Protein AF-A0A8T5MIW3-F1 (afdb_monomer_lite)

Structure (mmCIF, N/CA/C/O backbone):
data_AF-A0A8T5MIW3-F1
#
_entry.id   AF-A0A8T5MIW3-F1
#
loop_
_atom_site.group_PDB
_atom_site.id
_atom_site.type_symbol
_atom_site.label_atom_id
_atom_site.label_alt_id
_atom_site.label_comp_id
_atom_site.label_asym_id
_atom_site.label_entity_id
_atom_site.label_seq_id
_atom_site.pdbx_PDB_ins_code
_atom_site.Cartn_x
_atom_site.Cartn_y
_atom_site.Cartn_z
_atom_site.occupancy
_atom_site.B_iso_or_equiv
_atom_site.auth_seq_id
_atom_site.auth_comp_id
_atom_site.auth_asym_id
_atom_site.auth_atom_id
_atom_site.pdbx_PDB_model_num
ATOM 1 N N . MET A 1 1 ? -17.556 -0.143 3.098 1.00 89.62 1 MET A N 1
ATOM 2 C CA . MET A 1 1 ? -16.840 0.840 2.246 1.00 89.62 1 MET A CA 1
ATOM 3 C C . MET A 1 1 ? -15.600 0.152 1.687 1.00 89.62 1 MET A C 1
ATOM 5 O O . MET A 1 1 ? -15.175 -0.820 2.295 1.00 89.62 1 MET A O 1
ATOM 9 N N . ILE A 1 2 ? -15.067 0.580 0.539 1.00 96.88 2 ILE A N 1
ATOM 10 C CA . ILE A 1 2 ? -13.855 -0.006 -0.067 1.00 96.88 2 ILE A CA 1
ATOM 11 C C . ILE A 1 2 ? -12.882 1.131 -0.379 1.00 96.88 2 ILE A C 1
ATOM 13 O O . ILE A 1 2 ? -13.301 2.143 -0.942 1.00 96.88 2 ILE A O 1
ATOM 17 N N . GLY A 1 3 ? -11.610 0.966 -0.013 1.00 98.25 3 GLY A N 1
ATOM 18 C CA . GLY A 1 3 ? -10.536 1.884 -0.396 1.00 98.25 3 GLY A CA 1
ATOM 19 C C . GLY A 1 3 ? -9.969 1.531 -1.770 1.00 98.25 3 GLY A C 1
ATOM 20 O O . GLY A 1 3 ? -9.813 0.355 -2.089 1.00 98.25 3 GLY A O 1
ATOM 21 N N . ILE A 1 4 ? -9.655 2.533 -2.591 1.00 98.25 4 ILE A N 1
ATOM 22 C CA . ILE A 1 4 ? -9.015 2.329 -3.896 1.00 98.25 4 ILE A CA 1
ATOM 23 C C . ILE A 1 4 ? -7.858 3.316 -4.031 1.00 98.25 4 ILE A C 1
ATOM 25 O O . ILE A 1 4 ? -8.045 4.514 -3.821 1.00 98.25 4 ILE A O 1
ATOM 29 N N . ILE A 1 5 ? -6.683 2.804 -4.384 1.00 98.19 5 ILE A N 1
ATOM 30 C CA . ILE A 1 5 ? -5.456 3.567 -4.646 1.00 98.19 5 ILE A CA 1
ATOM 31 C C . ILE A 1 5 ? -4.754 3.021 -5.901 1.00 98.19 5 ILE A C 1
ATOM 33 O O . ILE A 1 5 ? -5.116 1.964 -6.416 1.00 98.19 5 ILE A O 1
ATOM 37 N N . SER A 1 6 ? -3.784 3.755 -6.439 1.00 98.06 6 SER A N 1
ATOM 38 C CA . SER A 1 6 ? -3.003 3.363 -7.620 1.00 98.06 6 SER A CA 1
ATOM 39 C C . SER A 1 6 ? -1.740 4.215 -7.716 1.00 98.06 6 SER A C 1
ATOM 41 O O . SER A 1 6 ? -1.667 5.248 -7.046 1.00 98.06 6 SER A O 1
ATOM 43 N N . ASP A 1 7 ? -0.793 3.807 -8.563 1.00 98.19 7 ASP A N 1
ATOM 44 C CA . ASP A 1 7 ? 0.335 4.631 -9.015 1.00 98.19 7 ASP A CA 1
ATOM 45 C C . ASP A 1 7 ? 1.174 5.185 -7.852 1.00 98.19 7 ASP A C 1
ATOM 47 O O . ASP A 1 7 ? 1.533 6.364 -7.813 1.00 98.19 7 ASP A O 1
ATOM 51 N N . SER A 1 8 ? 1.486 4.322 -6.878 1.00 98.06 8 SER A N 1
ATOM 52 C CA . SER A 1 8 ? 2.290 4.694 -5.707 1.00 98.06 8 SER A CA 1
ATOM 53 C C . SER A 1 8 ? 3.689 5.177 -6.097 1.00 98.06 8 SER A C 1
ATOM 55 O O . SER A 1 8 ? 4.197 6.101 -5.462 1.00 98.06 8 SER A O 1
ATOM 57 N N . HIS A 1 9 ? 4.295 4.598 -7.143 1.00 97.69 9 HIS A N 1
ATOM 58 C CA . HIS A 1 9 ? 5.522 5.103 -7.774 1.00 97.69 9 HIS A CA 1
ATOM 59 C C . HIS A 1 9 ? 6.654 5.441 -6.777 1.00 97.69 9 HIS A C 1
ATOM 61 O O . HIS A 1 9 ? 7.220 6.536 -6.813 1.00 97.69 9 HIS A O 1
ATOM 67 N N . ASP A 1 10 ? 6.970 4.525 -5.854 1.00 97.94 10 ASP A N 1
ATOM 68 C CA . ASP A 1 10 ? 8.000 4.711 -4.810 1.00 97.94 10 ASP A CA 1
ATOM 69 C C . ASP A 1 10 ? 7.787 5.923 -3.875 1.00 97.94 10 ASP A C 1
ATOM 71 O O . ASP A 1 10 ? 8.662 6.273 -3.074 1.00 97.94 10 ASP A O 1
ATOM 75 N N . ASN A 1 11 ? 6.628 6.589 -3.930 1.00 98.38 11 ASN A N 1
ATOM 76 C CA . ASN A 1 11 ? 6.343 7.798 -3.164 1.00 98.38 11 ASN A CA 1
ATOM 77 C C . ASN A 1 11 ? 5.945 7.455 -1.724 1.00 98.38 11 ASN A C 1
ATOM 79 O O . ASN A 1 11 ? 4.798 7.644 -1.309 1.00 98.38 11 ASN A O 1
ATOM 83 N N . LEU A 1 12 ? 6.916 6.968 -0.949 1.00 98.31 12 LEU A N 1
ATOM 84 C CA . LEU A 1 12 ? 6.736 6.551 0.442 1.00 98.31 12 LEU A CA 1
ATOM 85 C C . LEU A 1 12 ? 5.985 7.577 1.306 1.00 98.31 12 LEU A C 1
ATOM 87 O O . LEU A 1 12 ? 5.029 7.171 1.959 1.00 98.31 12 LEU A O 1
ATOM 91 N N . PRO A 1 13 ? 6.275 8.896 1.259 1.00 98.44 13 PRO A N 1
ATOM 92 C CA . PRO A 1 13 ? 5.523 9.864 2.061 1.00 98.44 13 PRO A CA 1
ATOM 93 C C . PRO A 1 13 ? 4.028 9.928 1.729 1.00 98.44 13 PRO A C 1
ATOM 95 O O . PRO A 1 13 ? 3.222 10.312 2.575 1.00 98.44 13 PRO A O 1
ATOM 98 N N . SER A 1 14 ? 3.645 9.626 0.486 1.00 98.38 14 SER A N 1
ATOM 99 C CA . SER A 1 14 ? 2.235 9.588 0.078 1.00 98.38 14 SER A CA 1
ATOM 100 C C . SER A 1 14 ? 1.597 8.248 0.425 1.00 98.38 14 SER A C 1
ATOM 102 O O . SER A 1 14 ? 0.450 8.229 0.863 1.00 98.38 14 SER A O 1
ATOM 104 N N . VAL A 1 15 ? 2.349 7.154 0.290 1.00 98.62 15 VAL A N 1
ATOM 105 C CA . VAL A 1 15 ? 1.914 5.810 0.687 1.00 98.62 15 VAL A CA 1
ATOM 106 C C . VAL A 1 15 ? 1.660 5.750 2.192 1.00 98.62 15 VAL A C 1
ATOM 108 O O . VAL A 1 15 ? 0.583 5.326 2.588 1.00 98.62 15 VAL A O 1
ATOM 111 N N . GLU A 1 16 ? 2.575 6.257 3.021 1.00 98.56 16 GLU A N 1
ATOM 112 C CA . GLU A 1 16 ? 2.412 6.352 4.481 1.00 98.56 16 GLU A CA 1
ATOM 113 C C . GLU A 1 16 ? 1.122 7.097 4.849 1.00 98.56 16 GLU A C 1
ATOM 115 O O . GLU A 1 16 ? 0.275 6.579 5.572 1.00 98.56 16 GLU A O 1
ATOM 120 N N . LYS A 1 17 ? 0.902 8.282 4.262 1.00 98.69 17 LYS A N 1
ATOM 121 C CA . LYS A 1 17 ? -0.326 9.062 4.488 1.00 98.69 17 LYS A CA 1
ATOM 122 C C . LYS A 1 17 ? -1.583 8.329 4.029 1.00 98.69 17 LYS A C 1
ATOM 124 O O . LYS A 1 17 ? -2.626 8.461 4.666 1.00 98.69 17 LYS A O 1
ATOM 129 N N . ALA A 1 18 ? -1.508 7.610 2.910 1.00 98.56 18 ALA A N 1
ATOM 130 C CA . ALA A 1 18 ? -2.627 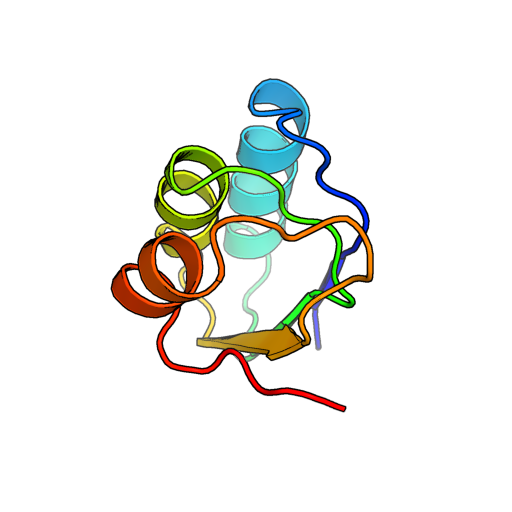6.831 2.400 1.00 98.56 18 ALA A CA 1
ATOM 131 C C . ALA A 1 18 ? -2.952 5.665 3.338 1.00 98.56 18 ALA A C 1
ATOM 133 O O . ALA A 1 18 ? -4.122 5.456 3.635 1.00 98.56 18 ALA A O 1
ATOM 134 N N . VAL A 1 19 ? -1.941 4.955 3.843 1.00 98.62 19 VAL A N 1
ATOM 135 C CA . VAL A 1 19 ? -2.103 3.877 4.826 1.00 98.62 19 VAL A CA 1
ATOM 136 C C . VAL A 1 19 ? -2.729 4.409 6.112 1.00 98.62 19 VAL A C 1
ATOM 138 O O . VAL A 1 19 ? -3.756 3.886 6.534 1.00 98.62 19 VAL A O 1
ATOM 141 N N . ASP A 1 20 ? -2.186 5.485 6.687 1.00 98.62 20 ASP A N 1
ATOM 142 C CA . ASP A 1 20 ? -2.717 6.090 7.915 1.00 98.62 20 ASP A CA 1
ATOM 143 C C . ASP A 1 20 ? -4.178 6.524 7.743 1.00 98.62 20 ASP A C 1
ATOM 145 O O . ASP A 1 20 ? -5.033 6.263 8.594 1.00 98.62 20 ASP A O 1
ATOM 149 N N . TYR A 1 21 ? -4.487 7.168 6.614 1.00 98.56 21 TYR A N 1
ATOM 150 C CA . TYR A 1 21 ? -5.847 7.586 6.307 1.00 98.56 21 TYR A CA 1
ATOM 151 C C . TYR A 1 21 ? -6.780 6.386 6.132 1.00 98.56 21 TYR A C 1
ATOM 153 O O . TYR A 1 21 ? -7.856 6.370 6.723 1.00 98.56 21 TYR A O 1
ATOM 161 N N . LEU A 1 22 ? -6.380 5.374 5.362 1.00 98.50 22 LEU A N 1
ATOM 162 C CA . LEU A 1 22 ? -7.199 4.191 5.110 1.00 98.50 22 LEU A CA 1
ATOM 163 C C . LEU A 1 22 ? -7.415 3.360 6.379 1.00 98.50 22 LEU A C 1
ATOM 165 O O . LEU A 1 22 ? -8.524 2.880 6.559 1.00 98.50 22 LEU A O 1
ATOM 169 N N . ASN A 1 23 ? -6.432 3.258 7.276 1.00 98.38 23 ASN A N 1
ATOM 170 C CA . ASN A 1 23 ? -6.586 2.591 8.575 1.00 98.38 23 ASN A CA 1
ATOM 171 C C . ASN A 1 23 ? -7.487 3.381 9.537 1.00 98.38 23 ASN A C 1
ATOM 173 O O . ASN A 1 23 ? -8.143 2.801 10.397 1.00 98.38 23 ASN A O 1
ATOM 177 N N . SER A 1 24 ? -7.569 4.710 9.388 1.00 98.25 24 SER A N 1
ATOM 178 C CA . SER A 1 24 ? -8.538 5.523 10.143 1.00 98.25 24 SER A CA 1
ATOM 179 C C . SER A 1 24 ? -9.991 5.283 9.714 1.00 98.25 24 SER A C 1
ATOM 181 O O . SER A 1 24 ? -10.926 5.687 10.409 1.00 98.25 24 SER A O 1
ATOM 183 N N . LEU A 1 25 ? -10.183 4.633 8.563 1.00 96.56 25 LEU A N 1
ATOM 184 C CA . LEU A 1 25 ? -11.472 4.222 8.043 1.00 96.56 25 LEU A CA 1
ATOM 185 C C . LEU A 1 25 ? -11.651 2.728 8.351 1.00 96.56 25 LEU A C 1
ATOM 187 O O . LEU A 1 25 ? -10.804 1.920 7.999 1.00 96.56 25 LEU A O 1
ATOM 191 N N . ASP A 1 26 ? -12.762 2.345 8.981 1.00 95.31 26 ASP A N 1
ATOM 192 C CA . ASP A 1 26 ? -13.092 0.941 9.288 1.00 95.31 26 ASP A CA 1
ATOM 193 C C . ASP A 1 26 ? -13.392 0.153 7.990 1.00 95.31 26 ASP A C 1
ATOM 195 O O . ASP A 1 26 ? -14.542 -0.018 7.570 1.00 95.31 26 ASP A O 1
ATOM 199 N N . LEU A 1 27 ? -12.331 -0.197 7.259 1.00 97.88 27 LEU A N 1
ATOM 200 C CA . LEU A 1 27 ? -12.353 -0.815 5.939 1.00 97.88 27 LEU A CA 1
ATOM 201 C C . LEU A 1 27 ? -12.023 -2.300 6.038 1.00 97.88 27 LEU A C 1
ATOM 203 O O . LEU A 1 27 ? -11.011 -2.699 6.600 1.00 97.88 27 LEU A O 1
ATOM 207 N N . GLU A 1 28 ? -12.823 -3.121 5.366 1.00 98.06 28 GLU A N 1
ATOM 208 C CA . GLU A 1 28 ? -12.518 -4.547 5.212 1.00 98.06 28 GLU A CA 1
ATOM 209 C C . GLU A 1 28 ? -11.604 -4.816 4.003 1.00 98.06 28 GLU A C 1
ATOM 211 O O . GLU A 1 28 ? -10.909 -5.834 3.965 1.00 98.06 28 GLU A O 1
ATOM 216 N N . LEU A 1 29 ? -11.600 -3.916 3.006 1.00 98.19 29 LEU A N 1
ATOM 217 C CA . LEU A 1 29 ? -10.910 -4.109 1.730 1.00 98.19 29 LEU A CA 1
ATOM 218 C C . LEU A 1 29 ? -10.325 -2.811 1.154 1.00 98.19 29 LEU A C 1
ATOM 220 O O . LEU A 1 29 ? -11.012 -1.788 1.053 1.00 98.19 29 LEU A O 1
ATOM 224 N N . VAL A 1 30 ? -9.087 -2.912 0.671 1.00 98.62 30 VAL A N 1
ATOM 225 C CA . VAL A 1 30 ? -8.394 -1.926 -0.165 1.00 98.62 30 VAL A CA 1
ATOM 226 C C . VAL A 1 30 ? -7.945 -2.580 -1.475 1.00 98.62 30 VAL A C 1
ATOM 228 O O . VAL A 1 30 ? -7.412 -3.691 -1.483 1.00 98.62 30 VAL A O 1
ATOM 231 N N . ILE A 1 31 ? -8.149 -1.885 -2.592 1.00 98.50 31 ILE A N 1
ATOM 232 C CA . ILE A 1 31 ? -7.702 -2.296 -3.926 1.00 98.50 31 ILE A CA 1
ATOM 233 C C . ILE A 1 31 ? -6.597 -1.347 -4.390 1.00 98.50 31 ILE A C 1
ATOM 235 O O . ILE A 1 31 ? -6.766 -0.130 -4.323 1.00 98.50 31 ILE A O 1
ATOM 239 N N . HIS A 1 32 ? -5.495 -1.894 -4.901 1.00 98.38 32 HIS A N 1
ATOM 240 C CA . HIS A 1 32 ? -4.461 -1.110 -5.576 1.00 98.38 32 HIS A CA 1
ATOM 241 C C . HIS A 1 32 ? -4.354 -1.500 -7.053 1.00 98.38 32 HIS A C 1
ATOM 243 O O . HIS A 1 32 ? -4.162 -2.676 -7.365 1.00 98.38 32 HIS A O 1
ATOM 249 N N . ALA A 1 33 ? -4.493 -0.524 -7.953 1.00 97.81 33 ALA A N 1
ATOM 250 C CA . ALA A 1 33 ? -4.640 -0.781 -9.390 1.00 97.81 33 ALA A CA 1
ATOM 251 C C . ALA A 1 33 ? -3.318 -0.945 -10.170 1.00 97.81 33 ALA A C 1
ATOM 253 O O . ALA A 1 33 ? -3.355 -1.293 -11.346 1.00 97.81 33 ALA A O 1
ATOM 254 N N . GLY A 1 34 ? -2.171 -0.780 -9.511 1.00 97.75 34 GLY A N 1
ATOM 255 C CA . GLY A 1 34 ? -0.850 -1.141 -10.039 1.00 97.75 34 GLY A CA 1
ATOM 256 C C . GLY A 1 34 ? 0.157 -0.008 -9.914 1.00 97.75 34 GLY A C 1
ATOM 257 O O . GLY A 1 34 ? -0.162 1.031 -9.340 1.00 97.75 34 GLY A O 1
ATOM 258 N N . ASP A 1 35 ? 1.371 -0.232 -10.411 1.00 98.00 35 ASP A N 1
ATOM 259 C CA . ASP A 1 35 ? 2.493 0.712 -10.348 1.00 98.00 35 ASP A CA 1
ATOM 260 C C . ASP A 1 35 ? 2.859 1.072 -8.898 1.00 98.00 35 ASP A C 1
ATOM 262 O O . ASP A 1 35 ? 2.869 2.227 -8.465 1.00 98.00 35 ASP A O 1
ATOM 266 N N . TYR A 1 36 ? 3.164 0.025 -8.124 1.00 98.12 36 TYR A N 1
ATOM 267 C CA . TYR A 1 36 ? 3.723 0.142 -6.773 1.00 98.12 36 TYR A CA 1
ATOM 268 C C . TYR A 1 36 ? 5.140 0.713 -6.842 1.00 98.12 36 TYR A C 1
ATOM 270 O O . TYR A 1 36 ? 5.448 1.721 -6.206 1.00 98.12 36 TYR A O 1
ATOM 278 N N . ILE A 1 37 ? 5.938 0.035 -7.673 1.00 83.69 37 ILE A N 1
ATOM 279 C CA . ILE A 1 37 ? 7.379 0.127 -7.896 1.00 83.69 37 ILE A CA 1
ATOM 280 C C . ILE A 1 37 ? 8.191 -0.110 -6.609 1.00 83.69 37 ILE A C 1
ATOM 282 O O . ILE A 1 37 ? 7.796 0.265 -5.516 1.00 83.69 37 ILE A O 1
ATOM 286 N N . ALA A 1 38 ? 9.250 -0.903 -6.772 1.00 97.25 38 ALA A N 1
ATOM 287 C CA . ALA A 1 38 ? 10.143 -1.511 -5.786 1.00 97.25 38 ALA A CA 1
ATOM 288 C C . ALA A 1 38 ? 9.523 -2.224 -4.546 1.00 97.25 38 ALA A C 1
ATOM 290 O O . ALA A 1 38 ? 8.510 -1.832 -3.964 1.00 97.25 38 ALA A O 1
ATOM 291 N N . PRO A 1 39 ? 10.167 -3.298 -4.044 1.00 97.44 39 PRO A N 1
ATOM 292 C CA . PRO A 1 39 ? 9.639 -4.074 -2.916 1.00 97.44 39 PRO A CA 1
ATOM 293 C C . PRO A 1 39 ? 9.440 -3.287 -1.613 1.00 97.44 39 PRO A C 1
ATOM 295 O O . PRO A 1 39 ? 8.634 -3.697 -0.779 1.00 97.44 39 PRO A O 1
ATOM 298 N N . PHE A 1 40 ? 10.139 -2.166 -1.413 1.00 97.81 40 PHE A N 1
ATOM 299 C CA . PHE A 1 40 ? 9.976 -1.362 -0.200 1.00 97.81 40 PHE A CA 1
ATOM 300 C C . PHE A 1 40 ? 8.605 -0.674 -0.125 1.00 97.81 40 PHE A C 1
ATOM 302 O O . PHE A 1 40 ? 8.057 -0.558 0.968 1.00 97.81 40 PHE A O 1
ATOM 309 N N . THR A 1 41 ? 8.001 -0.303 -1.258 1.00 98.06 41 THR A N 1
ATOM 310 C CA . THR A 1 41 ? 6.647 0.269 -1.293 1.00 98.06 41 THR A CA 1
ATOM 311 C C . THR A 1 41 ? 5.614 -0.748 -0.807 1.00 98.06 41 THR A C 1
ATOM 313 O O . THR A 1 41 ? 4.713 -0.430 -0.032 1.00 98.06 41 THR A O 1
ATOM 316 N N . ALA A 1 42 ? 5.796 -2.017 -1.182 1.00 97.44 42 ALA A N 1
ATOM 317 C CA . ALA A 1 42 ? 4.956 -3.120 -0.727 1.00 97.44 42 ALA A CA 1
ATOM 318 C C . ALA A 1 42 ? 5.087 -3.402 0.783 1.00 97.44 42 ALA A C 1
ATOM 320 O O . ALA A 1 42 ? 4.130 -3.869 1.398 1.00 97.44 42 ALA A O 1
ATOM 321 N N . ILE A 1 43 ? 6.241 -3.111 1.399 1.00 97.94 43 ILE A N 1
ATOM 322 C CA . ILE A 1 43 ? 6.411 -3.203 2.860 1.00 97.94 43 ILE A CA 1
ATOM 323 C C . ILE A 1 43 ? 5.534 -2.167 3.563 1.00 97.94 43 ILE A C 1
ATOM 325 O O . ILE A 1 43 ? 4.926 -2.489 4.583 1.00 97.94 43 ILE A O 1
ATOM 329 N N . GLU A 1 44 ? 5.448 -0.955 3.016 1.00 98.31 44 GLU A N 1
ATOM 330 C CA . GLU A 1 44 ? 4.632 0.112 3.593 1.00 98.31 44 GLU A CA 1
ATOM 331 C C . GLU A 1 44 ? 3.138 -0.189 3.453 1.00 98.31 44 GLU A C 1
ATOM 333 O O . GLU A 1 44 ? 2.404 -0.171 4.437 1.00 98.31 44 GLU A O 1
ATOM 338 N N . LEU A 1 45 ? 2.699 -0.598 2.260 1.00 98.12 45 LEU A N 1
ATOM 339 C CA . LEU A 1 45 ? 1.307 -0.986 2.000 1.00 98.12 45 LEU A CA 1
ATOM 340 C C . LEU A 1 45 ? 0.843 -2.182 2.842 1.00 98.12 45 LEU A C 1
ATOM 342 O O . LEU A 1 45 ? -0.338 -2.298 3.158 1.00 98.12 45 LEU A O 1
ATOM 346 N N . LYS A 1 46 ? 1.765 -3.056 3.263 1.00 97.38 46 LYS A N 1
ATOM 347 C CA . LYS A 1 46 ? 1.467 -4.179 4.163 1.00 97.38 46 LYS A CA 1
ATOM 348 C C . LYS A 1 46 ? 1.020 -3.731 5.565 1.00 97.38 46 LYS A C 1
ATOM 350 O O . LYS A 1 46 ? 0.508 -4.555 6.317 1.00 97.38 46 LYS A O 1
ATOM 355 N N . LYS A 1 47 ? 1.209 -2.460 5.931 1.00 98.19 47 LYS A N 1
ATOM 356 C CA . LYS A 1 47 ? 0.724 -1.896 7.200 1.00 98.19 47 LYS A CA 1
ATOM 357 C C . LYS A 1 47 ? -0.768 -1.531 7.181 1.00 98.19 47 LYS A C 1
ATOM 359 O O . LYS A 1 47 ? -1.273 -1.064 8.196 1.00 98.19 47 LYS A O 1
ATOM 364 N N . LEU A 1 48 ? -1.467 -1.718 6.058 1.00 98.19 48 LEU A N 1
ATOM 365 C CA . LEU A 1 48 ? -2.926 -1.617 6.027 1.00 98.19 48 LEU A CA 1
ATOM 366 C C . LEU A 1 48 ? -3.551 -2.659 6.970 1.00 98.19 48 LEU A C 1
ATOM 368 O O . LEU A 1 48 ? -3.216 -3.841 6.893 1.00 98.19 48 LEU A O 1
ATOM 372 N N . ASP A 1 49 ? -4.478 -2.221 7.821 1.00 98.19 49 ASP A N 1
ATOM 373 C CA . ASP A 1 49 ? -5.270 -3.101 8.691 1.00 98.19 49 ASP A CA 1
ATOM 374 C C . ASP A 1 49 ? -6.312 -3.882 7.873 1.00 98.19 49 ASP A C 1
ATOM 376 O O . ASP A 1 49 ? -6.612 -5.047 8.143 1.00 98.19 49 ASP A O 1
ATOM 380 N N . ALA A 1 50 ? -6.838 -3.237 6.828 1.00 97.94 50 ALA A N 1
ATOM 381 C CA . ALA A 1 50 ? -7.743 -3.830 5.857 1.00 97.94 50 ALA A CA 1
ATOM 382 C C . ALA A 1 50 ? -7.034 -4.876 4.982 1.00 97.94 50 ALA A C 1
ATOM 384 O O . ALA A 1 50 ? -5.850 -4.748 4.656 1.00 97.94 50 ALA A O 1
ATOM 385 N N . LYS A 1 51 ? -7.784 -5.867 4.476 1.00 97.38 51 LYS A N 1
ATOM 386 C CA . LYS A 1 51 ? -7.251 -6.754 3.435 1.00 97.38 51 LYS A CA 1
ATOM 387 C C . LYS A 1 51 ? -6.914 -5.921 2.200 1.00 97.38 51 LYS A C 1
ATOM 389 O O . LYS A 1 51 ? -7.751 -5.168 1.711 1.00 97.38 51 LYS A O 1
ATOM 394 N N . MET A 1 52 ? -5.726 -6.119 1.642 1.00 97.50 52 MET A N 1
ATOM 395 C CA . MET A 1 52 ? -5.333 -5.502 0.382 1.00 97.50 52 MET A CA 1
ATOM 396 C C . MET A 1 52 ? -5.294 -6.539 -0.745 1.00 97.50 52 MET A C 1
ATOM 398 O O . MET A 1 52 ? -4.728 -7.621 -0.582 1.00 97.50 52 MET A O 1
ATOM 402 N N . VAL A 1 53 ? -5.866 -6.195 -1.897 1.00 97.75 53 VAL A N 1
ATOM 403 C CA . VAL A 1 53 ? -5.716 -6.935 -3.161 1.00 97.75 53 VAL A CA 1
ATOM 404 C C . VAL A 1 53 ? -5.237 -5.993 -4.259 1.00 97.75 53 VAL A C 1
ATOM 406 O O . VAL A 1 53 ? -5.435 -4.778 -4.181 1.00 97.75 53 VAL A O 1
ATOM 409 N N . GLY A 1 54 ? -4.609 -6.529 -5.300 1.00 97.50 54 GLY A N 1
ATOM 410 C CA . GLY A 1 54 ? -4.148 -5.685 -6.391 1.00 97.50 54 GLY A CA 1
ATOM 411 C C . GLY A 1 54 ? -3.586 -6.440 -7.579 1.00 97.50 54 GLY A C 1
ATOM 412 O O . GLY A 1 54 ? -3.519 -7.673 -7.602 1.00 97.50 54 GLY A O 1
ATOM 413 N N . VAL A 1 55 ? -3.201 -5.660 -8.579 1.00 98.12 55 VAL A N 1
ATOM 414 C CA . VAL A 1 55 ? -2.665 -6.143 -9.850 1.00 98.12 55 VAL A CA 1
ATOM 415 C C . VAL A 1 5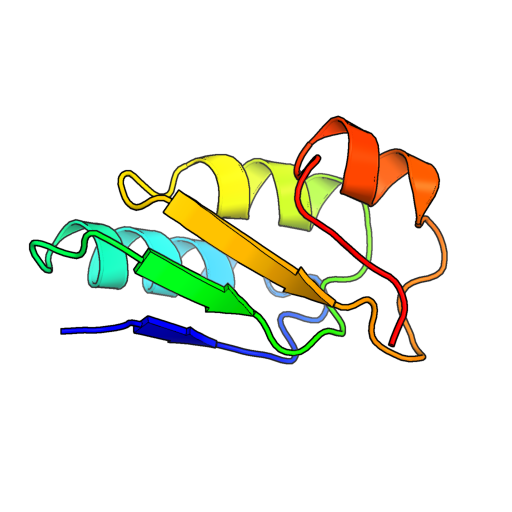5 ? -1.330 -5.473 -10.122 1.00 98.12 55 VAL A C 1
ATOM 417 O O . VAL A 1 55 ? -1.097 -4.358 -9.665 1.00 98.12 55 VAL A O 1
ATOM 420 N N . PHE A 1 56 ? -0.447 -6.140 -10.862 1.00 98.00 56 PHE A N 1
ATOM 421 C CA . PHE A 1 56 ? 0.776 -5.489 -11.331 1.00 98.00 56 PHE A CA 1
ATOM 422 C C . PHE A 1 56 ? 0.448 -4.429 -12.380 1.00 98.00 56 PHE A C 1
ATOM 424 O O . PHE A 1 56 ? -0.266 -4.712 -13.343 1.00 98.00 56 PHE A O 1
ATOM 431 N N . GLY A 1 57 ? 1.034 -3.248 -12.223 1.00 97.19 57 GLY A N 1
ATOM 432 C CA . GLY A 1 57 ? 1.112 -2.256 -13.282 1.00 97.19 57 GLY A CA 1
ATOM 433 C C . GLY A 1 57 ? 2.237 -2.577 -14.267 1.00 97.19 57 GLY A C 1
ATOM 434 O O . GLY A 1 57 ? 3.040 -3.502 -14.079 1.00 97.19 57 GLY A O 1
ATOM 435 N N . ASN A 1 58 ? 2.290 -1.832 -15.366 1.00 96.69 58 ASN A N 1
ATOM 436 C CA . ASN A 1 58 ? 3.292 -2.042 -16.409 1.00 96.69 58 ASN A CA 1
ATOM 437 C C . ASN A 1 58 ? 4.699 -1.598 -15.982 1.00 96.69 58 ASN A C 1
ATOM 439 O O . ASN A 1 58 ? 5.665 -2.023 -16.618 1.00 96.69 58 ASN A O 1
ATOM 443 N N . ASN A 1 59 ? 4.827 -0.783 -14.929 1.00 96.69 59 ASN A N 1
ATOM 444 C CA . ASN A 1 59 ? 6.114 -0.321 -14.407 1.00 96.69 59 ASN A CA 1
ATOM 445 C C . ASN A 1 59 ? 6.652 -1.193 -13.253 1.00 96.69 59 ASN A C 1
ATOM 447 O O . ASN A 1 59 ? 7.790 -1.009 -12.816 1.00 96.69 59 ASN A O 1
ATOM 451 N N . ASP A 1 60 ? 5.891 -2.188 -12.785 1.00 96.94 60 ASP A N 1
ATOM 452 C CA . ASP A 1 60 ? 6.315 -3.101 -11.720 1.00 96.94 60 ASP A CA 1
ATOM 453 C C . ASP A 1 60 ? 7.321 -4.152 -12.227 1.00 96.94 60 ASP A C 1
ATOM 455 O O . ASP A 1 60 ? 6.958 -5.247 -12.673 1.00 96.94 60 ASP A O 1
ATOM 459 N N . GLY A 1 61 ? 8.613 -3.820 -12.137 1.00 94.38 61 GLY A N 1
ATOM 460 C CA . GLY A 1 61 ? 9.714 -4.700 -12.547 1.00 94.38 61 GLY A CA 1
ATOM 461 C C . GLY A 1 61 ? 10.007 -5.839 -11.562 1.00 94.38 61 GLY A C 1
ATOM 462 O O . GLY A 1 61 ? 10.127 -6.998 -11.960 1.00 94.38 61 GLY A O 1
ATOM 463 N N . GLU A 1 62 ? 10.081 -5.544 -10.261 1.00 95.94 62 GLU A N 1
ATOM 464 C CA . GLU A 1 62 ? 10.408 -6.526 -9.213 1.00 95.94 62 GLU A CA 1
ATOM 465 C C . GLU A 1 62 ? 9.175 -7.296 -8.710 1.00 95.94 62 GLU A C 1
ATOM 467 O O . GLU A 1 62 ? 8.859 -7.310 -7.518 1.00 95.94 62 GLU A O 1
ATOM 472 N N . LYS A 1 63 ? 8.465 -7.971 -9.620 1.00 96.00 63 LYS A N 1
ATOM 473 C CA . LYS A 1 63 ? 7.196 -8.656 -9.309 1.00 96.00 63 LYS A CA 1
ATOM 474 C C . LYS A 1 63 ? 7.302 -9.675 -8.175 1.00 96.00 63 LYS A C 1
ATOM 476 O O . LYS A 1 63 ? 6.404 -9.755 -7.340 1.00 96.00 63 LYS A O 1
ATOM 481 N N . ASP A 1 64 ? 8.390 -10.437 -8.118 1.00 96.75 64 ASP A N 1
ATOM 482 C CA . ASP A 1 64 ? 8.588 -11.441 -7.065 1.00 96.75 64 ASP A CA 1
ATOM 483 C C . ASP A 1 64 ? 8.880 -10.800 -5.705 1.00 96.75 64 ASP A C 1
ATOM 485 O O . ASP A 1 64 ? 8.380 -11.266 -4.679 1.00 96.75 64 ASP A O 1
ATOM 489 N N . GLY A 1 65 ? 9.628 -9.694 -5.696 1.00 97.31 65 GLY A N 1
ATOM 490 C CA . GLY A 1 65 ? 9.872 -8.909 -4.490 1.00 97.31 65 GLY A CA 1
ATOM 491 C C . GLY A 1 65 ? 8.587 -8.270 -3.961 1.00 97.31 65 GLY A C 1
ATOM 492 O O . GLY A 1 65 ? 8.296 -8.381 -2.772 1.00 97.31 65 GLY A O 1
ATOM 493 N N . LEU A 1 66 ? 7.766 -7.697 -4.844 1.00 97.88 66 LEU A N 1
ATOM 494 C CA . LEU A 1 66 ? 6.443 -7.172 -4.496 1.00 97.88 66 LEU A CA 1
ATOM 495 C C . LEU A 1 66 ? 5.531 -8.279 -3.940 1.00 97.88 66 LEU A C 1
ATOM 497 O O . LEU A 1 66 ? 4.974 -8.133 -2.851 1.00 97.88 66 LEU A O 1
ATOM 501 N N . ARG A 1 67 ? 5.442 -9.430 -4.622 1.00 96.88 67 ARG A N 1
ATOM 502 C CA . ARG A 1 67 ? 4.582 -10.554 -4.207 1.00 96.88 67 ARG A CA 1
ATOM 503 C C . ARG A 1 67 ? 5.000 -11.167 -2.868 1.00 96.88 67 ARG A C 1
ATOM 505 O O . ARG A 1 67 ? 4.152 -11.643 -2.119 1.00 96.88 67 ARG A O 1
ATOM 512 N N . LYS A 1 68 ? 6.291 -11.132 -2.526 1.00 97.12 68 LYS A N 1
ATOM 513 C CA . LYS A 1 68 ? 6.786 -11.580 -1.214 1.00 97.12 68 LYS A CA 1
ATOM 514 C C . LYS A 1 68 ? 6.139 -10.810 -0.056 1.00 97.12 68 LYS A C 1
ATOM 516 O O . LYS A 1 68 ? 5.938 -11.377 1.019 1.00 97.12 68 LYS A O 1
ATOM 521 N N . HIS A 1 69 ? 5.833 -9.531 -0.263 1.00 96.62 69 HIS A N 1
ATOM 522 C CA . HIS A 1 69 ? 5.210 -8.672 0.744 1.00 96.62 69 HIS A CA 1
ATOM 523 C C . HIS A 1 69 ? 3.688 -8.58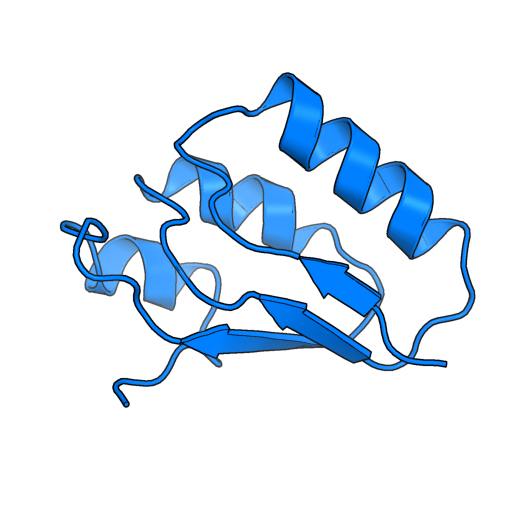7 0.582 1.00 96.62 69 HIS A C 1
ATOM 525 O O . HIS A 1 69 ? 2.987 -8.533 1.592 1.00 96.62 69 HIS A O 1
ATOM 531 N N . LEU A 1 70 ? 3.193 -8.663 -0.655 1.00 96.31 70 LEU A N 1
ATOM 532 C CA . LEU A 1 70 ? 1.779 -8.611 -1.021 1.00 96.31 70 LEU A CA 1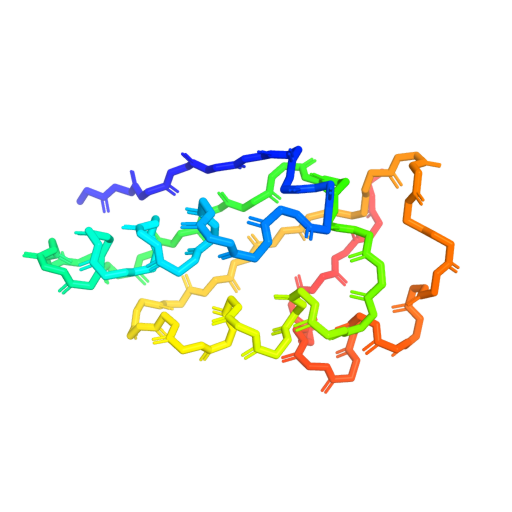
ATOM 533 C C . LEU A 1 70 ? 1.398 -9.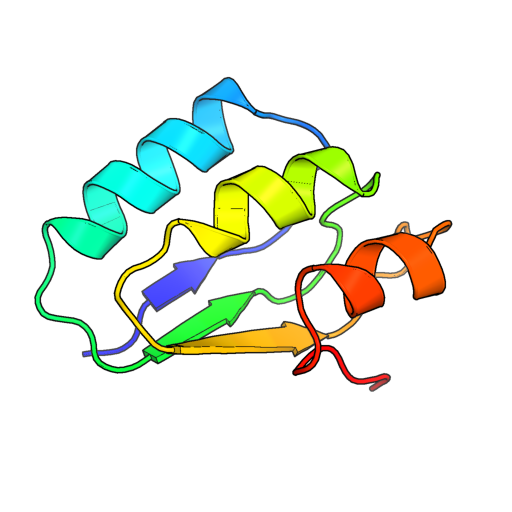877 -1.820 1.00 96.31 70 LEU A C 1
ATOM 535 O O . LEU A 1 70 ? 1.406 -9.867 -3.051 1.00 96.31 70 LEU A O 1
ATOM 539 N N . PRO A 1 71 ? 1.079 -10.999 -1.148 1.00 94.94 71 PRO A N 1
ATOM 540 C CA . PRO A 1 71 ? 0.862 -12.286 -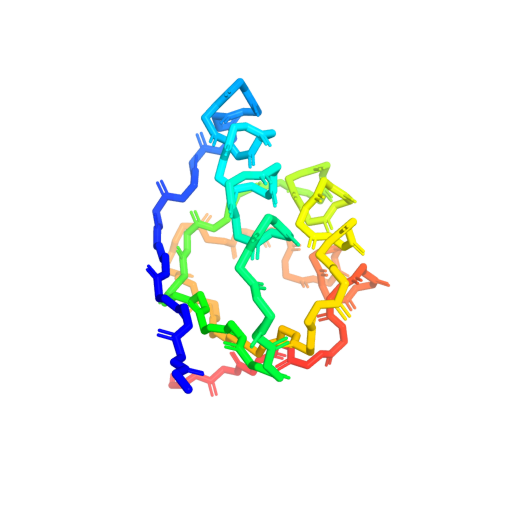1.818 1.00 94.94 71 PRO A CA 1
ATOM 541 C C . PRO A 1 71 ? -0.400 -12.329 -2.690 1.00 94.94 71 PRO A C 1
ATOM 543 O O . PRO A 1 71 ? -0.497 -13.171 -3.577 1.00 94.94 71 PRO A O 1
ATOM 546 N N . GLU A 1 72 ? -1.338 -11.408 -2.467 1.00 95.19 72 GLU A N 1
ATOM 547 C CA . GLU A 1 72 ? -2.604 -11.285 -3.203 1.00 95.19 72 GLU A CA 1
ATOM 548 C C . GLU A 1 72 ? -2.446 -10.542 -4.550 1.00 95.19 72 GLU A C 1
ATOM 550 O O . GLU A 1 72 ? -3.439 -10.261 -5.222 1.00 95.19 72 GLU A O 1
ATOM 555 N N . LEU A 1 73 ? -1.211 -10.200 -4.957 1.00 95.44 73 LEU A N 1
ATOM 556 C CA . LEU A 1 73 ? -0.942 -9.572 -6.252 1.00 95.44 73 LEU A CA 1
ATOM 557 C C . LEU A 1 73 ? -1.059 -10.567 -7.405 1.00 95.44 73 LEU A C 1
ATOM 559 O O . LEU A 1 73 ? -0.338 -11.570 -7.485 1.00 95.44 73 LEU A O 1
ATOM 563 N N . THR A 1 74 ? -1.921 -10.223 -8.355 1.00 92.75 74 THR A N 1
ATOM 564 C CA . THR A 1 74 ? -2.213 -11.034 -9.539 1.00 92.75 74 THR A CA 1
ATOM 565 C C . THR A 1 74 ? -1.775 -10.335 -10.825 1.00 92.75 74 THR A C 1
ATOM 567 O O . THR A 1 74 ? -1.546 -9.127 -10.859 1.00 92.75 74 THR A O 1
ATOM 570 N N . ASN A 1 75 ? -1.600 -11.114 -11.894 1.00 86.81 75 ASN A N 1
ATOM 571 C CA . ASN A 1 75 ? -1.490 -10.552 -13.238 1.00 86.81 75 ASN A CA 1
ATOM 572 C C . ASN A 1 75 ? -2.907 -10.416 -13.808 1.00 86.81 75 ASN A C 1
ATOM 574 O O . ASN A 1 75 ? -3.715 -11.328 -13.608 1.00 86.81 75 ASN A O 1
ATOM 578 N N . PHE A 1 76 ? -3.173 -9.319 -14.513 1.00 67.19 76 PHE A N 1
ATOM 579 C CA . PHE A 1 76 ? -4.388 -9.110 -15.299 1.00 67.19 76 PHE A CA 1
ATOM 580 C C . PHE A 1 76 ? -4.069 -9.124 -16.794 1.00 67.19 76 PHE A C 1
ATOM 582 O O . PHE A 1 76 ? -2.919 -8.768 -17.146 1.00 67.19 76 PHE A O 1
#

Foldseek 3Di:
DEAEEEQCQVVLVVLLVSQVVQQVDPEQEYEYEENQEDLVSLQSNLSRPHQYAYEYDPRHPPVVSSCVSVVNYDHD

pLDDT: mean 96.72, std 4.18, range [67.19, 98.69]

Secondary structure (DSSP, 8-state):
-EEEE---TT-HHHHHHHHHHHHTS--SEEEE-S---SHHHHHHHTT-SSEEEEE--TT---HHHHHHH-TTEE--

Radius of gyration: 11.08 Å; chains: 1; bounding box: 27×22×27 Å

Sequence (76 aa):
MIGIISDSHDNLPSVEKAVDYLNSLDLELVIHAGDYIAPFTAIELKKLDAKMVGVFGNNDGEKDGLRKHLPELTNF